Protein AF-A0A8I2K5I1-F1 (afdb_monomer)

Secondary structure (DSSP, 8-state):
-HHHHHHHHHHH-PPP--EEEE-GGG--HHHHHHHHHTT-EEEE---GGGHHHHS-TTHHHHHHHHHHHHHTTS-TT-EE-

Structure (mmCIF, N/CA/C/O backbone):
data_AF-A0A8I2K5I1-F1
#
_entry.id   AF-A0A8I2K5I1-F1
#
loop_
_atom_site.group_PDB
_atom_site.id
_atom_site.type_symbol
_atom_site.label_atom_id
_atom_site.label_alt_id
_atom_site.label_comp_id
_atom_site.label_asym_id
_atom_site.label_entity_id
_atom_site.label_seq_id
_atom_site.pdbx_PDB_ins_code
_atom_site.Cartn_x
_atom_site.Cartn_y
_atom_site.Cartn_z
_atom_site.occupancy
_atom_site.B_iso_or_equiv
_atom_site.auth_seq_id
_atom_site.auth_comp_id
_atom_site.auth_asym_id
_atom_site.auth_atom_id
_atom_site.pdbx_PDB_model_num
ATOM 1 N N . THR A 1 1 ? -2.383 -12.429 14.235 1.00 86.12 1 THR A N 1
ATOM 2 C CA . THR A 1 1 ? -1.972 -11.196 14.946 1.00 86.12 1 THR A CA 1
ATOM 3 C C . THR A 1 1 ? -3.015 -10.092 14.885 1.00 86.12 1 THR A C 1
ATOM 5 O O . THR A 1 1 ? -3.427 -9.659 15.948 1.00 86.12 1 THR A O 1
ATOM 8 N N . VAL A 1 2 ? -3.497 -9.667 13.706 1.00 92.81 2 VAL A N 1
ATOM 9 C CA . VAL A 1 2 ? -4.534 -8.610 13.587 1.00 92.81 2 VAL A CA 1
ATOM 10 C C . VAL A 1 2 ? -5.796 -8.922 14.403 1.00 92.81 2 VAL A C 1
ATOM 12 O O . VAL A 1 2 ? -6.180 -8.114 15.241 1.00 92.81 2 VAL A O 1
ATOM 15 N N . PHE A 1 3 ? -6.348 -10.132 14.257 1.00 92.50 3 PHE A N 1
ATOM 16 C CA . PHE A 1 3 ? -7.520 -10.584 15.021 1.00 92.50 3 PHE A CA 1
ATOM 17 C C . PHE A 1 3 ? -7.337 -10.466 16.544 1.00 92.50 3 PHE A C 1
ATOM 19 O O . PHE A 1 3 ? -8.199 -9.945 17.240 1.00 92.50 3 PHE A O 1
ATOM 26 N N . LEU A 1 4 ? -6.174 -10.880 17.064 1.00 93.69 4 LEU A N 1
ATOM 27 C CA . LEU A 1 4 ? -5.869 -10.789 18.496 1.00 93.69 4 LEU A CA 1
ATOM 28 C C . LEU A 1 4 ? -5.929 -9.335 18.990 1.00 93.69 4 LEU A C 1
ATOM 30 O O . LEU A 1 4 ? -6.456 -9.064 20.064 1.00 93.69 4 LEU A O 1
ATOM 34 N N . PHE A 1 5 ? -5.390 -8.400 18.207 1.00 92.62 5 PHE A N 1
ATOM 35 C CA . PHE A 1 5 ? -5.395 -6.984 18.558 1.00 92.62 5 PHE A CA 1
ATOM 36 C C . PHE A 1 5 ? -6.783 -6.349 18.431 1.00 92.62 5 PHE A C 1
ATOM 38 O O . PHE A 1 5 ? -7.133 -5.525 19.269 1.00 92.62 5 PHE A O 1
ATOM 45 N N . GLN A 1 6 ? -7.591 -6.766 17.456 1.00 90.94 6 GLN A N 1
ATOM 46 C CA . GLN A 1 6 ? -8.988 -6.336 17.334 1.00 90.94 6 GLN A CA 1
ATOM 47 C C . GLN A 1 6 ? -9.827 -6.787 18.538 1.00 90.94 6 GLN A C 1
ATOM 49 O O . GLN A 1 6 ? -10.598 -5.999 19.080 1.00 90.94 6 GLN A O 1
ATOM 54 N N . GLU A 1 7 ? -9.628 -8.010 19.035 1.00 91.62 7 GLU A N 1
ATOM 55 C CA . GLU A 1 7 ? -10.295 -8.459 20.264 1.00 91.62 7 GLU A CA 1
ATOM 56 C C . GLU A 1 7 ? -9.856 -7.622 21.481 1.00 91.62 7 GLU A C 1
ATOM 58 O O . GLU A 1 7 ? -10.691 -7.187 22.273 1.00 91.62 7 GLU A O 1
ATOM 63 N N . LYS A 1 8 ? -8.568 -7.264 21.582 1.00 90.12 8 LYS A N 1
ATOM 64 C CA . LYS A 1 8 ? -8.081 -6.356 22.638 1.00 90.12 8 LYS A CA 1
ATOM 65 C C . LYS A 1 8 ? -8.600 -4.924 22.523 1.00 90.12 8 LYS A C 1
ATOM 67 O O . LYS A 1 8 ? -8.838 -4.289 23.549 1.00 90.12 8 LYS A O 1
ATOM 72 N N . GLU A 1 9 ? -8.794 -4.408 21.315 1.00 91.62 9 GLU A N 1
ATOM 73 C CA . GLU A 1 9 ? -9.453 -3.117 21.084 1.00 91.62 9 GLU A CA 1
ATOM 74 C C . GLU A 1 9 ? -10.897 -3.134 21.610 1.00 91.62 9 GLU A C 1
ATOM 76 O O . GLU A 1 9 ? -11.307 -2.185 22.283 1.00 91.62 9 GLU A O 1
ATOM 8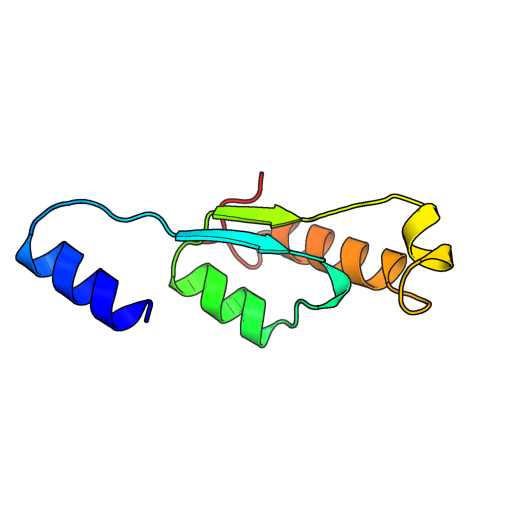1 N N . ARG A 1 10 ? -11.638 -4.231 21.385 1.00 87.94 10 ARG A N 1
ATOM 82 C CA . ARG A 1 10 ? -13.011 -4.412 21.894 1.00 87.94 10 ARG A CA 1
ATOM 83 C C . ARG A 1 10 ? -13.068 -4.486 23.420 1.00 87.94 10 ARG A C 1
ATOM 85 O O . ARG A 1 10 ? -13.983 -3.921 24.009 1.00 87.94 10 ARG A O 1
ATOM 92 N N . GLU A 1 11 ? -12.095 -5.142 24.051 1.00 89.62 11 GLU A N 1
ATOM 93 C CA . GLU A 1 11 ? -11.999 -5.252 25.515 1.00 89.62 11 GLU A CA 1
ATOM 94 C C . GLU A 1 11 ? -11.560 -3.939 26.189 1.00 89.62 11 GLU A C 1
ATOM 96 O O . GLU A 1 11 ? -12.064 -3.582 27.251 1.00 89.62 11 GLU A O 1
ATOM 101 N N . GLY A 1 12 ? -10.589 -3.231 25.600 1.00 85.19 12 GLY A N 1
ATOM 102 C CA . GLY A 1 12 ? -9.891 -2.111 26.242 1.00 85.19 12 GLY A CA 1
ATOM 103 C C . GLY A 1 12 ? -10.312 -0.711 25.786 1.00 85.19 12 GLY A C 1
ATOM 104 O O . GLY A 1 12 ? -9.807 0.272 26.329 1.00 85.19 12 GLY A O 1
ATOM 105 N N . GLY A 1 13 ? -11.166 -0.591 24.763 1.00 83.62 13 GLY A N 1
ATOM 106 C CA . GLY A 1 13 ? -11.689 0.682 24.246 1.00 83.62 13 GLY A CA 1
ATOM 107 C C . GLY A 1 13 ? -10.670 1.581 23.527 1.00 83.62 13 GLY A C 1
ATOM 108 O O . GLY A 1 13 ? -11.008 2.691 23.110 1.00 83.62 13 GLY A O 1
ATOM 109 N N . LYS A 1 14 ? -9.417 1.137 23.368 1.00 87.12 14 LYS A N 1
ATOM 110 C CA . LYS A 1 14 ? -8.373 1.875 22.643 1.00 87.12 14 LYS A CA 1
ATOM 111 C C . LYS A 1 14 ? -8.424 1.539 21.165 1.00 87.12 14 LYS A C 1
ATOM 113 O O . LYS A 1 14 ? -8.173 0.395 20.803 1.00 87.12 14 LYS A O 1
ATOM 118 N N . LYS A 1 15 ? -8.652 2.555 20.329 1.00 87.88 15 LYS A N 1
ATOM 119 C CA . LYS A 1 15 ? -8.668 2.372 18.878 1.00 87.88 15 LYS A CA 1
ATOM 120 C C . LYS A 1 15 ? -7.277 2.058 18.336 1.00 87.88 15 LYS A C 1
ATOM 122 O O . LYS A 1 15 ? -6.359 2.860 18.521 1.00 87.88 15 LYS A O 1
ATOM 127 N N . LEU A 1 16 ? -7.129 0.930 17.657 1.00 90.06 16 LEU A N 1
ATOM 128 C CA . LEU A 1 16 ? -5.881 0.511 17.034 1.00 90.06 16 LEU A CA 1
ATOM 129 C C . LEU A 1 16 ? -5.878 0.887 15.553 1.00 90.06 16 LEU A C 1
ATOM 131 O O . LEU A 1 16 ? -6.905 0.895 14.878 1.00 90.06 16 LEU A O 1
ATOM 135 N N . LYS A 1 17 ? -4.695 1.223 15.042 1.00 91.25 17 LYS A N 1
ATOM 136 C CA . LYS A 1 17 ? -4.463 1.435 13.615 1.00 91.25 17 LYS A CA 1
ATOM 137 C C . LYS A 1 17 ? -3.302 0.562 13.190 1.00 91.25 17 LYS A C 1
ATOM 139 O O . LYS A 1 17 ? -2.254 0.583 13.834 1.00 91.25 17 LYS A O 1
ATOM 144 N N . PHE A 1 18 ? -3.490 -0.175 12.107 1.00 95.31 18 PHE A N 1
ATOM 145 C CA . PHE A 1 18 ? -2.422 -0.947 11.496 1.00 95.31 18 PHE A CA 1
ATOM 146 C C . PHE A 1 18 ? -1.799 -0.123 10.379 1.00 95.31 18 PHE A C 1
ATOM 148 O O . PHE A 1 18 ? -2.518 0.423 9.544 1.00 95.31 18 PHE A O 1
ATOM 155 N N . SER A 1 19 ? -0.474 -0.022 10.376 1.00 95.38 19 SER A N 1
ATOM 156 C CA . SER A 1 19 ? 0.273 0.580 9.279 1.00 95.38 19 SER A CA 1
ATOM 157 C C . SER A 1 19 ? 1.268 -0.412 8.698 1.00 95.38 19 SER A C 1
ATOM 159 O O . SER A 1 19 ? 1.841 -1.229 9.422 1.00 95.38 19 SER A O 1
ATOM 161 N N . LEU A 1 20 ? 1.466 -0.348 7.383 1.00 95.69 20 LEU A N 1
ATOM 162 C CA . LEU A 1 20 ? 2.450 -1.161 6.682 1.00 95.69 20 LEU A CA 1
ATOM 163 C C . LEU A 1 20 ? 3.141 -0.345 5.589 1.00 95.69 20 LEU A C 1
ATOM 165 O O . LEU A 1 20 ? 2.486 0.221 4.714 1.00 95.69 20 LEU A O 1
ATOM 169 N N . THR A 1 21 ? 4.472 -0.355 5.615 1.00 95.06 21 THR A N 1
ATOM 170 C CA . THR A 1 21 ? 5.304 0.109 4.504 1.00 95.06 21 THR A CA 1
ATOM 171 C C . THR A 1 21 ? 5.868 -1.105 3.778 1.00 95.06 21 THR A C 1
ATOM 173 O O . THR A 1 21 ? 6.495 -1.954 4.408 1.00 95.06 21 THR A O 1
ATOM 176 N N . THR A 1 22 ? 5.632 -1.223 2.470 1.00 93.19 22 THR A N 1
ATOM 177 C CA . THR A 1 22 ? 6.084 -2.389 1.693 1.00 93.19 22 THR A CA 1
ATOM 178 C C . THR A 1 22 ? 6.347 -2.061 0.225 1.00 93.19 22 THR A C 1
ATOM 180 O O . THR A 1 22 ? 6.013 -0.986 -0.268 1.00 93.19 22 THR A O 1
ATOM 183 N N . ASN A 1 23 ? 6.950 -2.998 -0.501 1.00 90.69 23 ASN A N 1
ATOM 184 C CA . ASN A 1 23 ? 7.077 -2.915 -1.948 1.00 90.69 23 ASN A CA 1
ATOM 185 C C . ASN A 1 23 ? 5.735 -3.245 -2.624 1.00 90.69 23 ASN A C 1
ATOM 187 O O . ASN A 1 23 ? 5.173 -4.317 -2.403 1.00 90.69 23 ASN A O 1
ATOM 191 N N . GLY A 1 24 ? 5.273 -2.351 -3.503 1.00 89.81 24 GLY A N 1
ATOM 192 C CA . GLY A 1 24 ? 4.046 -2.539 -4.275 1.00 89.81 24 GLY A CA 1
ATOM 193 C C . GLY A 1 24 ? 4.042 -3.799 -5.140 1.00 89.81 24 GLY A C 1
ATOM 194 O O . GLY A 1 24 ? 2.999 -4.425 -5.266 1.00 89.81 24 GLY A O 1
ATOM 195 N N . SER A 1 25 ? 5.190 -4.237 -5.666 1.00 90.62 25 SER A N 1
ATOM 196 C CA . SER A 1 25 ? 5.255 -5.429 -6.525 1.00 90.62 25 SER A CA 1
ATOM 197 C C . SER A 1 25 ? 5.083 -6.766 -5.800 1.00 90.62 25 SER A C 1
ATOM 199 O O . SER A 1 25 ? 5.010 -7.808 -6.447 1.00 90.62 25 SER A O 1
ATOM 201 N N . LEU A 1 26 ? 5.004 -6.753 -4.466 1.00 91.25 26 LEU A N 1
ATOM 202 C CA . LEU A 1 26 ? 4.686 -7.934 -3.658 1.00 91.25 26 LEU A CA 1
ATOM 203 C C . LEU A 1 26 ? 3.184 -8.074 -3.379 1.00 91.25 26 LEU A C 1
ATOM 205 O O . LEU A 1 26 ? 2.763 -9.082 -2.815 1.00 91.25 26 LEU A O 1
ATOM 209 N N . LEU A 1 27 ? 2.385 -7.060 -3.716 1.00 94.06 27 LEU A N 1
ATOM 210 C CA . LEU A 1 27 ? 0.973 -7.016 -3.365 1.00 94.06 27 LEU A CA 1
ATOM 211 C C . LEU A 1 27 ? 0.137 -7.754 -4.409 1.00 94.06 27 LEU A C 1
ATOM 213 O O . LEU A 1 27 ? 0.138 -7.414 -5.590 1.00 94.06 27 LEU A O 1
ATOM 217 N N . THR A 1 28 ? -0.587 -8.765 -3.940 1.00 94.12 28 THR A N 1
ATOM 218 C CA . THR A 1 28 ? -1.624 -9.475 -4.692 1.00 94.12 28 THR A CA 1
ATOM 219 C C . THR A 1 28 ? -3.002 -8.949 -4.294 1.00 94.12 28 THR A C 1
ATOM 221 O O . THR A 1 28 ? -3.148 -8.332 -3.237 1.00 94.12 28 THR A O 1
ATOM 224 N N . ASP A 1 29 ? -4.033 -9.229 -5.093 1.00 94.81 29 ASP A N 1
ATOM 225 C CA . ASP A 1 29 ? -5.410 -8.847 -4.746 1.00 94.81 29 ASP A CA 1
ATOM 226 C C . ASP A 1 29 ? -5.887 -9.490 -3.432 1.00 94.81 29 ASP A C 1
ATOM 228 O O . ASP A 1 29 ? -6.591 -8.854 -2.656 1.00 94.81 29 ASP A O 1
ATOM 232 N N . GLU A 1 30 ? -5.440 -10.711 -3.121 1.00 96.88 30 GLU A N 1
ATOM 233 C CA . GLU A 1 30 ? -5.718 -11.364 -1.832 1.00 96.88 30 GLU A CA 1
ATOM 234 C C . GLU A 1 30 ? -5.159 -10.553 -0.652 1.00 96.88 30 GLU A C 1
ATOM 236 O O . GLU A 1 30 ? -5.851 -10.311 0.340 1.00 96.88 30 GLU A O 1
ATOM 241 N N . ILE A 1 31 ? -3.914 -10.083 -0.776 1.00 96.06 31 ILE A N 1
ATOM 242 C CA . ILE A 1 31 ? -3.261 -9.264 0.247 1.00 96.06 31 ILE A CA 1
ATOM 243 C C . ILE A 1 31 ? -3.961 -7.903 0.372 1.00 96.06 31 ILE A C 1
ATOM 245 O O . ILE A 1 31 ? -4.219 -7.443 1.485 1.00 96.06 31 ILE A O 1
ATOM 249 N N . LEU A 1 32 ? -4.299 -7.268 -0.755 1.00 95.75 32 LEU A N 1
ATOM 250 C CA . LEU A 1 32 ? -5.027 -5.998 -0.769 1.00 95.75 32 LEU A CA 1
ATOM 251 C C . LEU A 1 32 ? -6.405 -6.138 -0.118 1.00 95.75 32 LEU A C 1
ATOM 253 O O . LEU A 1 32 ? -6.774 -5.296 0.695 1.00 95.75 32 LEU A O 1
ATOM 257 N N . HIS A 1 33 ? -7.125 -7.227 -0.385 1.00 97.12 33 HIS A N 1
ATOM 258 C CA . HIS A 1 33 ? -8.408 -7.503 0.253 1.00 97.12 33 HIS A CA 1
ATOM 259 C C . HIS A 1 33 ? -8.266 -7.681 1.770 1.00 97.12 33 HIS A C 1
ATOM 261 O O . HIS A 1 33 ? -9.049 -7.129 2.542 1.00 97.12 33 HIS A O 1
ATOM 267 N N . PHE A 1 34 ? -7.226 -8.386 2.226 1.00 96.75 34 PHE A N 1
ATOM 268 C CA . PHE A 1 34 ?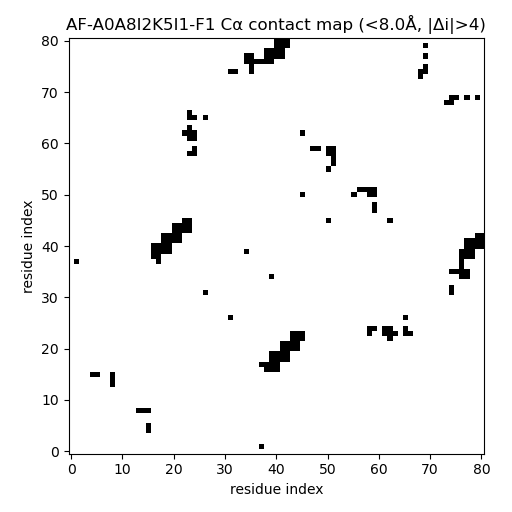 -6.934 -8.486 3.654 1.00 96.75 34 PHE A CA 1
ATOM 269 C C . PHE A 1 34 ? -6.668 -7.108 4.284 1.00 96.75 34 PHE A C 1
ATOM 271 O O . PHE A 1 34 ? -7.177 -6.816 5.369 1.00 96.75 34 PHE A O 1
ATOM 278 N N . PHE A 1 35 ? -5.898 -6.243 3.624 1.00 96.12 35 PHE A N 1
ATOM 279 C CA . PHE A 1 35 ? -5.612 -4.895 4.120 1.00 96.12 35 PHE A CA 1
ATOM 280 C C . PHE A 1 35 ? -6.835 -3.979 4.118 1.00 96.12 35 PHE A C 1
ATOM 282 O O . PHE A 1 35 ? -7.014 -3.218 5.070 1.00 96.12 35 PHE A O 1
ATOM 289 N N . ASP A 1 36 ? -7.689 -4.098 3.106 1.00 96.50 36 ASP A N 1
ATOM 290 C CA . ASP A 1 36 ? -8.953 -3.379 2.979 1.00 96.50 36 ASP A CA 1
ATOM 291 C C . ASP A 1 36 ? -9.911 -3.708 4.129 1.00 96.50 36 ASP A C 1
ATOM 293 O O . ASP A 1 36 ? -10.317 -2.818 4.881 1.00 96.50 36 ASP A O 1
ATOM 297 N N . LEU A 1 37 ? -10.168 -5.002 4.354 1.00 96.06 37 LEU A N 1
ATOM 298 C CA . LEU A 1 37 ? -11.034 -5.479 5.436 1.00 96.06 37 LEU A CA 1
ATOM 299 C C . LEU A 1 37 ? -10.552 -5.024 6.818 1.00 96.06 37 LEU A C 1
ATOM 301 O O . LEU A 1 37 ? -11.357 -4.758 7.711 1.00 96.06 37 LEU A O 1
ATOM 305 N N . ASN A 1 38 ? -9.234 -4.926 6.998 1.00 95.25 38 ASN A N 1
ATOM 306 C CA . ASN A 1 38 ? -8.615 -4.559 8.270 1.00 95.25 38 ASN A CA 1
ATOM 307 C C . ASN A 1 38 ? -8.205 -3.081 8.357 1.00 95.25 38 ASN A C 1
ATOM 309 O O . ASN A 1 38 ? -7.588 -2.680 9.345 1.00 95.25 38 ASN A O 1
ATOM 313 N N . ARG A 1 39 ? -8.582 -2.271 7.361 1.00 94.69 39 ARG A N 1
ATOM 314 C CA . ARG A 1 39 ? -8.430 -0.810 7.331 1.00 94.69 39 ARG A CA 1
ATOM 315 C C . ARG A 1 39 ? -6.997 -0.326 7.552 1.00 94.69 39 ARG A C 1
ATOM 317 O O . ARG A 1 39 ? -6.740 0.551 8.382 1.00 94.69 39 ARG A O 1
ATOM 324 N N . PHE A 1 40 ? -6.056 -0.940 6.843 1.00 96.88 40 PHE A N 1
ATOM 325 C CA . PHE A 1 40 ? -4.643 -0.596 6.956 1.00 96.88 40 PHE A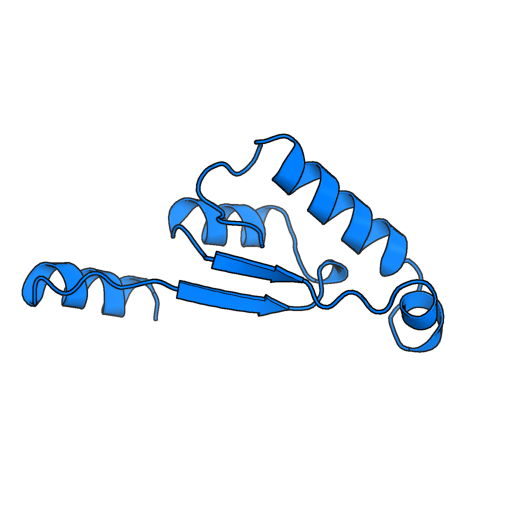 CA 1
ATOM 326 C C . PHE A 1 40 ? -4.344 0.794 6.392 1.00 96.88 40 PHE A C 1
ATOM 328 O O . PHE A 1 40 ? -4.793 1.159 5.306 1.00 96.88 40 PHE A O 1
ATOM 335 N N . LEU A 1 41 ? -3.490 1.523 7.107 1.00 96.06 41 LEU A N 1
ATOM 336 C CA . LEU A 1 41 ? -2.703 2.607 6.544 1.00 96.06 41 LEU A CA 1
ATOM 337 C C . LEU A 1 41 ? -1.547 2.002 5.745 1.00 96.06 41 LEU A C 1
ATOM 339 O O . LEU A 1 41 ? -0.693 1.318 6.311 1.00 96.06 41 LEU A O 1
ATOM 343 N N . MET A 1 42 ? -1.495 2.252 4.445 1.00 95.25 42 MET A N 1
ATOM 344 C CA . MET A 1 42 ? -0.454 1.707 3.583 1.00 95.25 42 MET A CA 1
ATOM 345 C C . MET A 1 42 ? 0.423 2.792 2.989 1.00 95.25 42 MET A C 1
ATOM 347 O O . MET A 1 42 ? -0.057 3.834 2.550 1.00 95.25 42 MET A O 1
ATOM 351 N N . MET A 1 43 ? 1.711 2.473 2.918 1.00 95.12 43 MET A N 1
ATOM 352 C CA . MET A 1 43 ? 2.729 3.260 2.241 1.00 95.12 43 MET A CA 1
ATOM 353 C C . MET A 1 43 ? 3.542 2.334 1.335 1.00 95.12 43 MET A C 1
ATOM 355 O O . MET A 1 43 ? 3.965 1.256 1.759 1.00 95.12 43 MET A O 1
ATOM 359 N N . LEU A 1 44 ? 3.777 2.734 0.086 1.00 93.19 44 LEU A N 1
ATOM 360 C CA . LEU A 1 44 ? 4.588 1.939 -0.839 1.00 93.19 44 LEU A CA 1
ATOM 361 C C . LEU A 1 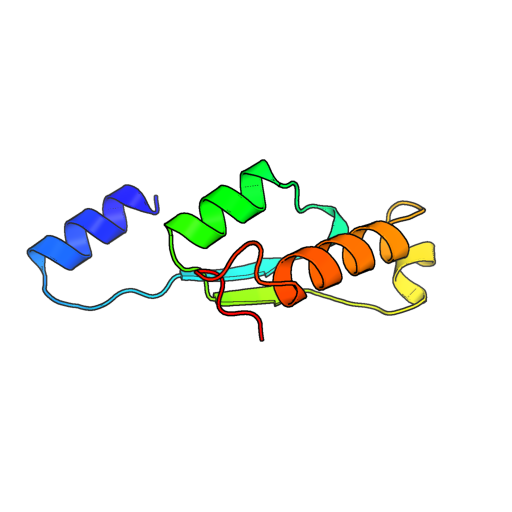44 ? 5.997 2.503 -0.974 1.00 93.19 44 LEU A C 1
ATOM 363 O O . LEU A 1 44 ? 6.187 3.677 -1.278 1.00 93.19 44 LEU A O 1
ATOM 367 N N . SER A 1 45 ? 6.996 1.639 -0.819 1.00 89.94 45 SER A N 1
ATOM 368 C CA . SER A 1 45 ? 8.387 1.969 -1.124 1.00 89.94 45 SER A CA 1
ATOM 369 C C . SER A 1 45 ? 8.593 1.994 -2.639 1.00 89.94 45 SER A C 1
ATOM 371 O O . SER A 1 45 ? 8.646 0.938 -3.286 1.00 89.94 45 SER A O 1
ATOM 373 N N . PHE A 1 46 ? 8.721 3.200 -3.196 1.00 88.00 46 PHE A N 1
ATOM 374 C CA . PHE A 1 46 ? 8.839 3.441 -4.631 1.00 88.00 46 PHE A CA 1
ATOM 375 C C . PHE A 1 46 ? 10.178 4.094 -5.002 1.00 88.00 46 PHE A C 1
ATOM 377 O O . PHE A 1 46 ? 10.370 5.289 -4.806 1.00 88.00 46 PHE A O 1
ATOM 384 N N . ASP A 1 47 ? 11.074 3.314 -5.615 1.00 85.25 47 ASP A N 1
ATOM 385 C CA . ASP A 1 47 ? 12.427 3.772 -5.983 1.00 85.25 47 ASP A CA 1
ATOM 386 C C . ASP A 1 47 ? 12.506 4.366 -7.409 1.00 85.25 47 ASP A C 1
ATOM 388 O O . ASP A 1 47 ? 13.590 4.587 -7.949 1.00 85.25 47 ASP A O 1
ATOM 392 N N . GLY A 1 48 ? 11.366 4.581 -8.077 1.00 82.75 48 GLY A N 1
ATOM 393 C CA . GLY A 1 48 ? 11.334 5.034 -9.471 1.00 82.75 48 GLY A CA 1
ATOM 394 C C . GLY A 1 48 ? 12.012 4.050 -10.432 1.00 82.75 48 GLY A C 1
ATOM 395 O O . GLY A 1 48 ? 11.852 2.836 -10.309 1.00 82.75 48 GLY A O 1
ATOM 396 N N . GLN A 1 49 ? 12.780 4.565 -11.397 1.00 80.50 49 GLN A N 1
ATOM 397 C CA . GLN A 1 49 ? 13.474 3.735 -12.395 1.00 80.50 49 GLN A CA 1
ATOM 398 C C . GLN A 1 49 ? 14.507 2.780 -11.777 1.00 80.50 49 GLN A C 1
ATOM 400 O O . GLN A 1 49 ? 14.767 1.719 -12.341 1.00 80.50 49 GLN A O 1
ATOM 405 N N . ALA A 1 50 ? 15.042 3.100 -10.592 1.00 82.88 50 ALA A N 1
ATOM 406 C CA . ALA A 1 50 ? 15.984 2.230 -9.891 1.00 82.88 50 ALA A CA 1
ATOM 407 C C . ALA A 1 50 ? 15.354 0.892 -9.456 1.00 82.88 50 ALA A C 1
ATOM 409 O O . ALA A 1 50 ? 16.086 -0.052 -9.150 1.00 82.88 50 ALA A O 1
ATOM 410 N N . GLN A 1 51 ? 14.018 0.768 -9.481 1.00 83.38 51 GLN A N 1
ATOM 411 C CA . GLN A 1 51 ? 13.352 -0.517 -9.269 1.00 83.38 51 GLN A CA 1
ATOM 412 C C . GLN A 1 51 ? 13.764 -1.574 -10.296 1.00 83.38 51 GLN A C 1
ATOM 414 O O . GLN A 1 51 ? 13.942 -2.724 -9.920 1.00 83.38 51 GLN A O 1
ATOM 419 N N . GLU A 1 52 ? 13.942 -1.212 -11.566 1.00 79.75 52 GLU A N 1
ATOM 420 C CA . GLU A 1 52 ? 14.298 -2.185 -12.612 1.00 79.75 52 GLU A CA 1
ATOM 421 C C . GLU A 1 52 ? 15.771 -2.623 -12.536 1.00 79.75 52 GLU A C 1
ATOM 423 O O . GLU A 1 52 ? 16.161 -3.600 -13.166 1.00 79.75 52 GLU A O 1
ATOM 428 N N . ILE A 1 53 ? 16.586 -1.917 -11.745 1.00 80.81 53 ILE A N 1
ATOM 429 C CA . ILE A 1 53 ? 18.003 -2.233 -11.522 1.00 80.81 53 ILE A CA 1
ATOM 430 C C . ILE A 1 53 ? 18.164 -3.103 -10.271 1.00 80.81 53 ILE A C 1
ATOM 432 O O . ILE A 1 53 ? 18.872 -4.105 -10.290 1.00 80.81 53 ILE A O 1
ATOM 436 N N . ASN A 1 54 ? 17.502 -2.715 -9.178 1.00 82.50 54 AS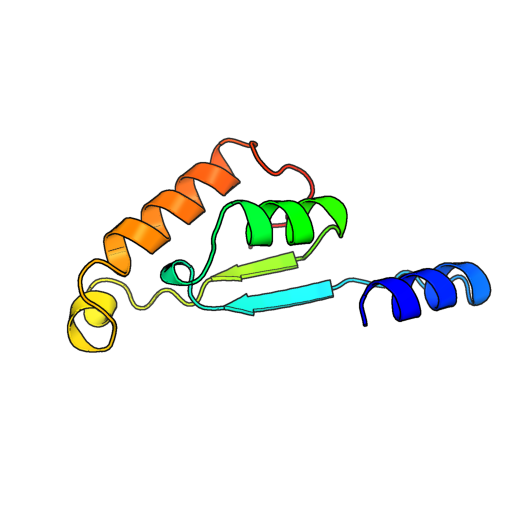N A N 1
ATOM 437 C CA . ASN A 1 54 ? 17.718 -3.305 -7.854 1.00 82.50 54 ASN A CA 1
ATOM 438 C C . ASN A 1 54 ? 16.654 -4.336 -7.456 1.00 82.50 54 ASN A C 1
ATOM 440 O O . ASN A 1 54 ? 16.758 -4.947 -6.392 1.00 82.50 54 ASN A O 1
ATOM 444 N N . ARG A 1 55 ? 15.598 -4.508 -8.259 1.00 83.12 55 ARG A N 1
ATOM 445 C CA . ARG A 1 55 ? 14.491 -5.427 -7.970 1.00 83.12 55 ARG A CA 1
ATOM 446 C C . ARG A 1 55 ? 14.235 -6.361 -9.146 1.00 83.12 55 ARG A C 1
ATOM 448 O O . ARG A 1 55 ? 14.894 -6.315 -10.180 1.00 83.12 55 ARG A O 1
ATOM 455 N N . LYS A 1 56 ? 13.261 -7.252 -8.959 1.00 85.69 56 LYS A N 1
ATOM 456 C CA . LYS A 1 56 ? 12.816 -8.172 -10.003 1.00 85.69 56 LYS A CA 1
ATOM 457 C C . LYS A 1 56 ? 12.342 -7.373 -11.233 1.00 85.69 56 LYS A C 1
ATOM 459 O O . LYS A 1 56 ? 11.540 -6.454 -11.049 1.00 85.69 56 LYS A O 1
ATOM 464 N N . PRO A 1 57 ? 12.760 -7.747 -12.456 1.00 87.38 57 PRO A N 1
ATOM 465 C CA . PRO A 1 57 ? 12.271 -7.119 -13.680 1.00 87.38 57 PRO A CA 1
ATOM 466 C C . PRO A 1 57 ? 10.740 -7.069 -13.733 1.00 87.38 57 PRO A C 1
ATOM 468 O O . PRO A 1 57 ? 10.070 -8.058 -13.414 1.00 87.38 57 PRO A O 1
ATOM 471 N N . GLY A 1 58 ? 10.188 -5.915 -14.110 1.00 87.19 58 GLY A N 1
ATOM 472 C CA . GLY A 1 58 ? 8.745 -5.656 -14.130 1.00 87.19 58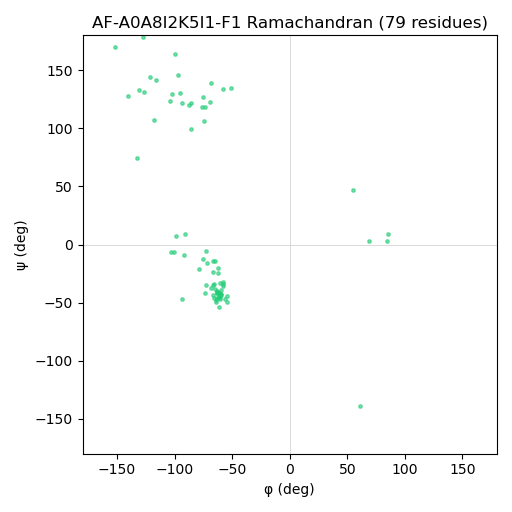 GLY A CA 1
ATOM 473 C C . GLY A 1 58 ? 8.153 -5.205 -12.789 1.00 87.19 58 GLY A C 1
ATOM 474 O O . GLY A 1 58 ? 6.941 -4.985 -12.696 1.00 87.19 58 GLY A O 1
ATOM 475 N N . SER A 1 59 ? 8.980 -5.028 -11.751 1.00 89.25 59 SER A N 1
ATOM 476 C CA . SER A 1 59 ? 8.552 -4.496 -10.449 1.00 89.25 59 SER A CA 1
ATOM 477 C C . SER A 1 59 ? 7.915 -3.112 -10.576 1.00 89.25 59 SER A C 1
ATOM 479 O O . SER A 1 59 ? 6.947 -2.824 -9.864 1.00 89.25 59 SER A O 1
ATOM 481 N N . LEU A 1 60 ? 8.405 -2.269 -11.493 1.00 90.19 60 LEU A N 1
ATOM 482 C CA . LEU A 1 60 ? 7.852 -0.936 -11.713 1.00 90.19 60 LEU A CA 1
ATOM 483 C C . LEU A 1 60 ? 6.408 -1.018 -12.217 1.00 90.19 60 LEU A C 1
ATOM 485 O O . LEU A 1 60 ? 5.518 -0.377 -11.658 1.00 90.19 60 LEU A O 1
ATOM 489 N N . VAL A 1 61 ? 6.172 -1.847 -13.237 1.00 91.25 61 VAL A N 1
ATOM 490 C CA . VAL A 1 61 ? 4.847 -2.033 -13.848 1.00 91.25 61 VAL A CA 1
ATOM 491 C C . VAL A 1 61 ? 3.864 -2.615 -12.835 1.00 91.25 61 VAL A C 1
ATOM 493 O O . VAL A 1 61 ? 2.756 -2.098 -12.690 1.00 91.25 61 VAL A O 1
ATOM 496 N N . SER A 1 62 ? 4.280 -3.644 -12.093 1.00 90.56 62 SER A N 1
ATOM 497 C CA . SER A 1 62 ? 3.455 -4.264 -11.052 1.00 90.56 62 SER A CA 1
ATOM 498 C C . SER A 1 62 ? 3.096 -3.267 -9.942 1.00 90.56 62 SER A C 1
ATOM 500 O O . SER A 1 62 ? 1.924 -3.121 -9.596 1.00 90.56 62 SER A O 1
ATOM 502 N N . SER A 1 63 ? 4.065 -2.479 -9.463 1.00 91.81 63 SER A N 1
ATOM 503 C CA . SER A 1 63 ? 3.808 -1.435 -8.461 1.00 91.81 63 SER A CA 1
ATOM 504 C C . SER A 1 63 ? 2.814 -0.383 -8.970 1.00 91.81 63 SER A C 1
ATOM 506 O O . SER A 1 63 ? 1.903 0.013 -8.248 1.00 91.81 63 SER A O 1
ATOM 508 N N . GLN A 1 64 ? 2.943 0.047 -10.229 1.00 92.19 64 GLN A N 1
ATOM 509 C CA . GLN A 1 64 ? 2.015 0.997 -10.854 1.00 92.19 64 GLN A CA 1
ATOM 510 C C . GLN A 1 64 ? 0.601 0.427 -11.027 1.00 92.19 64 GLN A C 1
ATOM 512 O O . GLN A 1 64 ? -0.374 1.176 -10.967 1.00 92.19 64 GLN A O 1
ATOM 517 N N . GLN A 1 65 ? 0.459 -0.876 -11.282 1.00 92.06 65 GLN A N 1
ATOM 518 C CA . GLN A 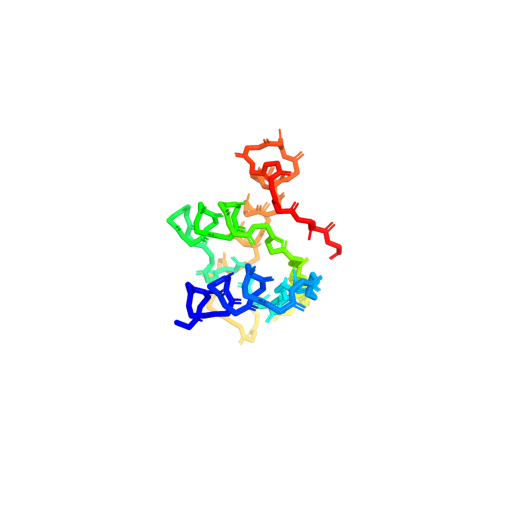1 65 ? -0.850 -1.532 -11.343 1.00 92.06 65 GLN A CA 1
ATOM 519 C C . GLN A 1 65 ? -1.528 -1.530 -9.974 1.00 92.06 65 GLN A C 1
ATOM 521 O O . GLN A 1 65 ? -2.684 -1.128 -9.879 1.00 92.06 65 GLN A O 1
ATOM 526 N N . VAL A 1 66 ? -0.791 -1.874 -8.918 1.00 92.56 66 VAL A N 1
ATOM 527 C CA . VAL A 1 66 ? -1.313 -1.856 -7.546 1.00 92.56 66 VAL A CA 1
ATOM 528 C C . VAL A 1 66 ? -1.743 -0.450 -7.130 1.00 92.56 66 VAL A C 1
ATOM 530 O O . VAL A 1 66 ? -2.851 -0.276 -6.628 1.00 92.56 66 VAL A O 1
ATOM 533 N N . ILE A 1 67 ? -0.922 0.569 -7.411 1.00 92.44 67 ILE A N 1
ATOM 534 C CA . ILE A 1 67 ? -1.278 1.973 -7.148 1.00 92.44 67 ILE A CA 1
ATOM 535 C C . ILE A 1 67 ? -2.587 2.340 -7.858 1.00 92.44 67 ILE A C 1
ATOM 537 O O . ILE A 1 67 ? -3.485 2.897 -7.231 1.00 92.44 67 ILE A O 1
ATOM 541 N N . ARG A 1 68 ? -2.736 1.979 -9.141 1.00 92.94 68 ARG A N 1
ATOM 542 C CA . ARG A 1 68 ? -3.965 2.243 -9.905 1.00 92.94 68 ARG A CA 1
ATOM 543 C C . ARG A 1 68 ? -5.180 1.508 -9.340 1.00 92.94 68 ARG A C 1
ATOM 545 O O . ARG A 1 68 ? -6.244 2.109 -9.255 1.00 92.94 68 ARG A O 1
ATOM 552 N N . HIS A 1 69 ? -5.036 0.248 -8.931 1.00 91.38 69 HIS A N 1
ATOM 553 C CA . HIS A 1 69 ? -6.117 -0.508 -8.291 1.00 91.38 69 HIS A CA 1
ATOM 554 C C . HIS A 1 69 ? -6.585 0.162 -6.997 1.00 91.38 69 HIS A C 1
ATOM 556 O O . HIS A 1 69 ? -7.783 0.379 -6.830 1.00 91.38 69 HIS A O 1
ATOM 562 N N . ILE A 1 70 ? -5.664 0.568 -6.122 1.00 91.06 70 ILE A N 1
ATOM 563 C CA . ILE A 1 70 ? -6.018 1.257 -4.874 1.00 91.06 70 ILE A CA 1
ATOM 564 C C . ILE A 1 70 ? -6.684 2.609 -5.180 1.00 91.06 70 ILE A C 1
ATOM 566 O O . ILE A 1 70 ? -7.768 2.894 -4.677 1.00 91.06 70 ILE A O 1
ATOM 570 N N . GLN A 1 71 ? -6.096 3.412 -6.074 1.00 91.00 71 GLN A N 1
ATOM 571 C CA . GLN A 1 71 ? -6.622 4.732 -6.452 1.00 91.00 71 GLN A CA 1
ATOM 572 C C . GLN A 1 71 ? -7.958 4.680 -7.204 1.00 91.00 71 GLN A C 1
ATOM 574 O O . GLN A 1 71 ? -8.707 5.652 -7.171 1.00 91.00 71 GLN A O 1
ATOM 579 N N . SER A 1 72 ? -8.285 3.560 -7.856 1.00 94.06 72 SER A N 1
ATOM 580 C CA . SER A 1 72 ? -9.590 3.365 -8.504 1.00 94.06 72 SER A CA 1
ATOM 581 C C . SER A 1 72 ? -10.759 3.290 -7.513 1.00 94.06 72 SER A C 1
ATOM 583 O O . SER A 1 72 ? -11.911 3.371 -7.931 1.00 94.06 72 SER A O 1
ATOM 585 N N . GLY A 1 73 ? -10.479 3.122 -6.215 1.00 92.19 73 GLY A N 1
ATOM 586 C CA . GLY A 1 73 ? -11.496 2.931 -5.182 1.00 92.19 73 GLY A CA 1
ATOM 587 C C . GLY A 1 73 ? -11.942 1.478 -5.007 1.00 92.19 73 GLY A C 1
ATOM 588 O O . GLY A 1 73 ? -12.883 1.228 -4.261 1.00 92.19 73 GLY A O 1
ATOM 589 N N . SER A 1 74 ? -11.259 0.517 -5.643 1.00 93.19 74 SER A N 1
ATOM 590 C CA . SER A 1 74 ? -11.542 -0.921 -5.486 1.00 93.19 74 SER A CA 1
ATOM 591 C C . SER A 1 74 ? -11.325 -1.428 -4.051 1.00 93.19 74 SER A C 1
ATOM 593 O O . SER A 1 74 ? -11.885 -2.454 -3.677 1.00 93.19 74 SER A O 1
ATOM 595 N N . TYR A 1 75 ? -10.542 -0.697 -3.249 1.00 95.44 75 TYR A N 1
ATOM 596 C CA . TYR A 1 75 ? -10.209 -1.019 -1.860 1.00 95.44 75 TYR A CA 1
ATOM 597 C C . TYR A 1 75 ? -10.394 0.220 -0.955 1.00 95.44 75 TYR A C 1
ATOM 599 O O . TYR A 1 75 ? -9.414 0.875 -0.592 1.00 95.44 75 TYR A O 1
ATOM 607 N N . PRO A 1 76 ? -11.644 0.616 -0.640 1.00 95.31 76 PRO A N 1
ATOM 608 C CA . PRO A 1 76 ? -11.949 1.870 0.059 1.00 95.3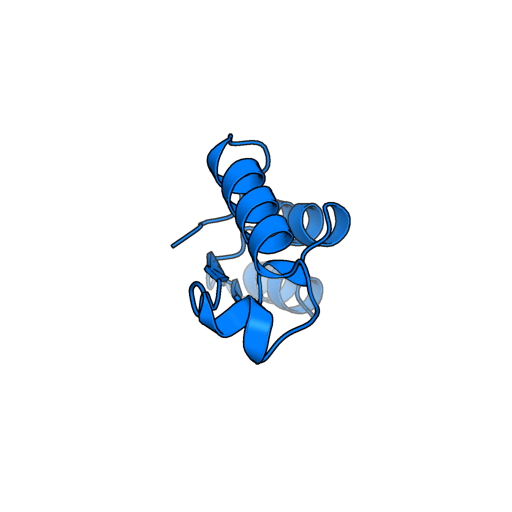1 76 PRO A CA 1
ATOM 609 C C . PRO A 1 76 ? -11.563 1.886 1.551 1.00 95.31 76 PRO A C 1
ATOM 611 O O . PRO A 1 76 ? -11.540 2.949 2.171 1.00 95.31 76 PRO A O 1
ATOM 614 N N . GLY A 1 77 ? -11.303 0.728 2.153 1.00 95.19 77 GLY A N 1
ATOM 615 C CA . GLY A 1 77 ? -10.822 0.576 3.523 1.00 95.19 77 GLY A CA 1
ATOM 616 C C . GLY A 1 77 ? -9.325 0.843 3.673 1.00 95.19 77 GLY A C 1
ATOM 617 O O . GLY A 1 77 ? -8.880 1.163 4.777 1.00 95.19 77 GLY A O 1
ATOM 618 N N . ILE A 1 78 ? -8.555 0.761 2.586 1.00 96.25 78 ILE A N 1
ATOM 619 C CA . ILE A 1 78 ? -7.127 1.091 2.580 1.00 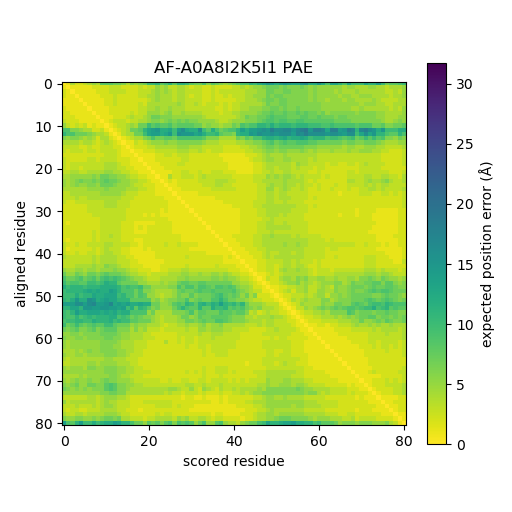96.25 78 ILE A CA 1
ATOM 620 C C . ILE A 1 78 ? -6.947 2.614 2.657 1.00 96.25 78 ILE A C 1
ATOM 622 O O . ILE A 1 78 ? -7.327 3.346 1.745 1.00 96.25 78 ILE A O 1
ATOM 626 N N . ASP A 1 79 ? -6.297 3.099 3.719 1.00 94.25 79 ASP A N 1
ATOM 627 C CA . ASP A 1 79 ? -5.820 4.486 3.794 1.00 94.25 79 ASP A CA 1
ATOM 628 C C . ASP A 1 79 ? -4.444 4.553 3.121 1.00 94.25 79 ASP A C 1
ATOM 630 O O . ASP A 1 79 ? -3.435 4.140 3.689 1.00 94.25 79 ASP A O 1
ATOM 634 N N . PHE A 1 80 ? -4.413 5.002 1.869 1.00 90.94 80 PHE A N 1
ATOM 635 C CA . PHE A 1 80 ? -3.196 5.077 1.065 1.00 90.94 80 PHE A CA 1
ATOM 636 C C . PHE A 1 80 ? -2.548 6.462 1.183 1.00 90.94 80 PHE A C 1
ATOM 638 O O . PHE A 1 80 ? -3.191 7.466 0.864 1.00 90.94 80 PHE A O 1
ATOM 645 N N . ARG A 1 81 ? -1.287 6.524 1.632 1.00 79.44 81 ARG A N 1
ATOM 646 C CA . ARG A 1 81 ? -0.531 7.776 1.833 1.00 79.44 81 ARG A CA 1
ATOM 647 C C . ARG A 1 81 ? 0.773 7.817 1.057 1.00 79.44 81 ARG A C 1
ATOM 649 O O . ARG A 1 81 ? 1.442 6.764 0.956 1.00 79.44 81 ARG A O 1
#

pLDDT: mean 91.07, std 4.55, range [79.44, 97.12]

Nearest PDB structures (foldseek):
  2oof-assembly1_A  TM=5.598E-01  e=5.393E+00  unidentified
  4hut-assembly1_B  TM=3.413E-01  e=3.422E+00  Salmonella enterica subsp. enterica serovar Typhimurium str. LT2
  8s5l-assembly1_D  TM=3.659E-01  e=3.422E+00  Homo sapiens
  5i7o-assembly2_C  TM=3.121E-01  e=3.422E+00  Mycobacterium tuberculosis

Sequence (81 aa):
TVFLFQEKEREGGKKLKFSLTTNGSLLTDEILHFFDLNRFLMMLSFDGQAQEINRKPGSLVSSQQVIRHIQSGSYPGIDFR

Radius of gyration: 14.63 Å; Cα contacts (8 Å, |Δi|>4): 93; chains: 1; bounding box: 31×19×40 Å

Mean predicted aligned error: 3.97 Å

Solvent-accessible surface area (backbone atoms only — not comparable to full-atom values): 4683 Å² total; per-residue (Å²): 109,68,67,63,51,53,53,49,27,73,74,66,74,51,89,82,80,50,71,49,79,43,56,38,58,76,64,46,72,71,55,49,50,54,36,20,79,64,44,22,37,38,34,65,63,76,67,62,78,53,27,58,75,79,44,61,80,60,34,53,60,43,22,52,49,48,53,49,46,49,73,70,54,80,37,77,41,40,46,77,102

Foldseek 3Di:
DLVVVVVVCVVPVDDDAAEDEEQQLVDDPVNLQVCLVSLHAYEYDDPDPCCCVPHDHCSNVSSVVSVCCVVVCVRVSYNYD